Protein AF-A0A6P0J293-F1 (afdb_monomer_lite)

Secondary structure (DSSP, 8-state):
----EEEEETTTTEEEEE-SS------TTS------S------SS------SS------SS------S-----

pLDDT: mean 95.35, std 6.51, range [54.22, 97.81]

Sequence (73 aa):
TEKNSIVFDTATNTIAITPEGDMTFSASQGNIKLEAQTIEIKSSADTKVESGAGMELNASSTMNLKGQTINLN

Radius of gyration: 16.7 Å; chains: 1; bounding box: 40×31×48 Å

Structure (mmCIF, N/CA/C/O backbone):
data_AF-A0A6P0J293-F1
#
_entry.id   AF-A0A6P0J293-F1
#
loop_
_atom_site.group_PDB
_atom_site.id
_atom_site.type_symbol
_atom_site.label_atom_id
_atom_site.label_alt_id
_atom_site.label_comp_id
_atom_site.label_asym_id
_atom_site.label_entity_id
_atom_site.label_seq_id
_atom_site.pdbx_PDB_ins_code
_atom_site.Cartn_x
_atom_site.Cartn_y
_atom_site.Cartn_z
_atom_site.occupancy
_atom_site.B_iso_or_equiv
_atom_site.auth_seq_id
_atom_site.auth_comp_id
_atom_site.auth_asym_id
_atom_site.auth_atom_id
_atom_site.pdbx_PDB_model_num
ATOM 1 N N . THR A 1 1 ? 22.385 -10.112 -14.962 1.00 54.22 1 THR A N 1
ATOM 2 C CA . THR A 1 1 ? 21.157 -10.406 -14.197 1.00 54.22 1 THR A CA 1
ATOM 3 C C . THR A 1 1 ? 20.599 -9.089 -13.723 1.00 54.22 1 THR A C 1
ATOM 5 O O . THR A 1 1 ? 21.219 -8.445 -12.887 1.00 54.22 1 THR A O 1
ATOM 8 N N . GLU A 1 2 ? 19.508 -8.630 -14.331 1.00 63.38 2 GLU A N 1
ATOM 9 C CA . GLU A 1 2 ? 18.882 -7.361 -13.951 1.00 63.38 2 GLU A CA 1
ATOM 10 C C . GLU A 1 2 ? 17.979 -7.612 -12.748 1.00 63.38 2 GLU A C 1
ATOM 12 O O . GLU A 1 2 ? 16.946 -8.264 -12.843 1.00 63.38 2 GLU A O 1
ATOM 17 N N . LYS A 1 3 ? 18.457 -7.172 -11.587 1.00 85.38 3 LYS A N 1
ATOM 18 C CA . LYS A 1 3 ? 17.805 -7.347 -10.285 1.00 85.38 3 LYS A CA 1
ATOM 19 C C . LYS A 1 3 ? 16.623 -6.389 -10.087 1.00 85.38 3 LYS A C 1
ATOM 21 O O . LYS A 1 3 ? 15.811 -6.606 -9.201 1.00 85.38 3 LYS A O 1
ATOM 26 N N . ASN A 1 4 ? 16.519 -5.357 -10.924 1.00 93.81 4 ASN A N 1
ATOM 27 C CA . ASN A 1 4 ? 15.496 -4.324 -10.842 1.00 93.81 4 ASN A CA 1
ATOM 28 C C . ASN A 1 4 ? 14.845 -4.129 -12.215 1.00 93.81 4 ASN A C 1
ATOM 30 O O . ASN A 1 4 ? 15.561 -4.057 -13.213 1.00 93.81 4 ASN A O 1
ATOM 34 N N . SER A 1 5 ? 13.523 -3.975 -12.266 1.00 94.62 5 SER A N 1
ATOM 35 C CA . SER A 1 5 ? 12.792 -3.734 -13.514 1.00 94.62 5 SER A CA 1
ATOM 36 C C . SER A 1 5 ? 11.688 -2.694 -13.367 1.00 94.62 5 SER A C 1
ATOM 38 O O . SER A 1 5 ? 11.018 -2.623 -12.335 1.00 94.62 5 SER A O 1
ATOM 40 N N . ILE A 1 6 ? 11.454 -1.948 -14.448 1.00 96.12 6 ILE A N 1
ATOM 41 C CA . ILE A 1 6 ? 10.237 -1.166 -14.678 1.00 96.12 6 ILE A CA 1
ATOM 42 C C . ILE A 1 6 ? 9.663 -1.635 -16.013 1.00 96.12 6 ILE A C 1
ATOM 44 O O . ILE A 1 6 ? 10.306 -1.473 -17.048 1.00 96.12 6 ILE A O 1
ATOM 48 N N . VAL A 1 7 ? 8.479 -2.242 -15.988 1.00 96.38 7 VAL A N 1
ATOM 49 C CA . VAL A 1 7 ? 7.828 -2.810 -17.173 1.00 96.38 7 VAL A CA 1
ATOM 50 C C . VAL A 1 7 ? 6.577 -2.008 -17.486 1.00 96.38 7 VAL A C 1
ATOM 52 O O . VAL A 1 7 ? 5.713 -1.857 -16.627 1.00 96.38 7 VAL A O 1
ATOM 55 N N . PHE A 1 8 ? 6.488 -1.522 -18.721 1.00 97.12 8 PHE A N 1
ATOM 56 C CA . PHE A 1 8 ? 5.278 -0.943 -19.295 1.00 97.12 8 PHE A CA 1
ATOM 57 C C . PHE A 1 8 ? 4.672 -1.979 -20.235 1.00 97.12 8 PHE A C 1
ATOM 59 O O . PHE A 1 8 ? 5.265 -2.296 -21.266 1.00 97.12 8 PHE A O 1
ATOM 66 N N . ASP A 1 9 ? 3.510 -2.512 -19.882 1.00 96.56 9 ASP A N 1
ATOM 67 C CA . ASP A 1 9 ? 2.790 -3.475 -20.706 1.00 96.56 9 ASP A CA 1
ATOM 68 C C . ASP A 1 9 ? 1.529 -2.812 -21.256 1.00 96.56 9 ASP A C 1
ATOM 70 O O . ASP A 1 9 ? 0.562 -2.570 -20.538 1.00 96.56 9 ASP A O 1
ATOM 74 N N . THR A 1 10 ? 1.540 -2.500 -22.548 1.00 97.06 10 THR A N 1
ATOM 75 C CA . THR A 1 10 ? 0.411 -1.872 -23.245 1.00 97.06 10 THR A CA 1
ATOM 76 C C . THR A 1 10 ? -0.637 -2.877 -23.715 1.00 97.06 10 THR A C 1
ATOM 78 O O . THR A 1 10 ? -1.743 -2.473 -24.062 1.00 97.06 10 THR A O 1
ATOM 81 N N . ALA A 1 11 ? -0.332 -4.178 -23.714 1.00 97.38 11 ALA A N 1
ATOM 82 C CA . ALA A 1 11 ? -1.324 -5.210 -23.997 1.00 97.38 11 ALA A CA 1
ATOM 83 C C . ALA A 1 11 ? -2.271 -5.385 -22.803 1.00 97.38 11 ALA A C 1
ATOM 85 O O . ALA A 1 11 ? -3.469 -5.592 -22.992 1.00 97.38 11 ALA A O 1
ATOM 86 N N . THR A 1 12 ? -1.741 -5.253 -21.581 1.00 97.25 12 THR A N 1
ATOM 87 C CA . THR A 1 12 ? -2.520 -5.325 -20.331 1.00 97.25 12 THR A CA 1
ATOM 88 C C . THR A 1 12 ? -2.790 -3.962 -19.685 1.00 97.25 12 THR A C 1
ATOM 90 O O . THR A 1 12 ? -3.586 -3.882 -18.753 1.00 97.25 12 THR A O 1
ATOM 93 N N . ASN A 1 13 ? -2.195 -2.882 -20.206 1.00 97.12 13 ASN A N 1
ATOM 94 C CA . ASN A 1 13 ? -2.234 -1.517 -19.662 1.00 97.12 13 ASN A CA 1
ATOM 95 C C . ASN A 1 13 ? -1.718 -1.422 -18.217 1.00 97.12 13 ASN A C 1
ATOM 97 O O . ASN A 1 13 ? -2.303 -0.736 -17.378 1.00 97.12 13 ASN A O 1
ATOM 101 N N . THR A 1 14 ? -0.620 -2.117 -17.923 1.00 97.56 14 THR A N 1
ATOM 102 C CA . THR A 1 14 ? -0.026 -2.174 -16.585 1.00 97.56 14 THR A CA 1
ATOM 103 C C . THR A 1 14 ? 1.363 -1.548 -16.542 1.00 97.56 14 THR A C 1
ATOM 105 O O . THR A 1 14 ? 2.096 -1.504 -17.533 1.00 97.56 14 THR A O 1
ATOM 108 N N . ILE A 1 15 ? 1.723 -1.049 -15.360 1.00 97.56 15 ILE A N 1
ATOM 109 C CA . ILE A 1 15 ? 3.082 -0.630 -15.026 1.00 97.56 15 ILE A CA 1
ATOM 110 C C . ILE A 1 15 ? 3.506 -1.432 -13.799 1.00 97.56 15 ILE A C 1
ATOM 112 O O . ILE A 1 15 ? 2.838 -1.373 -12.768 1.00 97.56 15 ILE A O 1
ATOM 116 N N . ALA A 1 16 ? 4.613 -2.165 -13.902 1.00 96.50 16 ALA A N 1
ATOM 117 C CA . ALA A 1 16 ? 5.185 -2.928 -12.797 1.00 96.50 16 ALA A CA 1
ATOM 118 C C . ALA A 1 16 ? 6.580 -2.401 -12.450 1.00 96.50 16 ALA A C 1
ATOM 120 O O . ALA A 1 16 ? 7.429 -2.268 -13.329 1.00 96.50 16 ALA A O 1
ATOM 121 N N . ILE A 1 17 ? 6.818 -2.120 -11.167 1.00 96.06 17 ILE A N 1
ATOM 122 C CA . ILE A 1 17 ? 8.121 -1.712 -10.628 1.00 96.06 17 ILE A CA 1
ATOM 123 C C . ILE A 1 17 ? 8.568 -2.802 -9.654 1.00 96.06 17 ILE A C 1
ATOM 125 O O . ILE A 1 17 ? 7.873 -3.085 -8.680 1.00 96.06 17 ILE A O 1
ATOM 129 N N . THR A 1 18 ? 9.712 -3.431 -9.912 1.00 95.56 18 THR A N 1
ATOM 130 C CA . THR A 1 18 ? 10.176 -4.597 -9.147 1.00 95.56 18 THR A CA 1
ATOM 131 C C . THR A 1 18 ? 11.673 -4.494 -8.872 1.00 95.56 18 THR A C 1
ATOM 133 O O . THR A 1 18 ? 12.468 -4.828 -9.747 1.00 95.56 18 THR A O 1
ATOM 136 N N . PRO A 1 19 ? 12.078 -4.001 -7.695 1.00 94.69 19 PRO A N 1
ATOM 137 C CA . PRO A 1 19 ? 13.456 -4.040 -7.234 1.00 94.69 19 PRO A CA 1
ATOM 138 C C . PRO A 1 19 ? 13.733 -5.310 -6.420 1.00 94.69 19 PRO A C 1
ATOM 140 O O . PRO A 1 19 ? 12.838 -5.856 -5.780 1.00 94.69 19 PRO A O 1
ATOM 143 N N . GLU A 1 20 ? 14.986 -5.763 -6.411 1.00 94.25 20 GLU A N 1
ATOM 144 C CA . GLU A 1 20 ? 15.455 -6.809 -5.486 1.00 94.25 20 GLU A CA 1
ATOM 145 C C . GLU A 1 20 ? 15.710 -6.248 -4.076 1.00 94.25 20 GLU A C 1
ATOM 147 O O . GLU A 1 20 ? 15.568 -6.963 -3.087 1.00 94.25 20 GLU A O 1
ATOM 152 N N . GLY A 1 21 ? 16.111 -4.977 -3.996 1.00 93.38 21 GLY A N 1
ATOM 153 C CA . GLY A 1 21 ? 16.343 -4.258 -2.744 1.00 93.38 21 GLY A CA 1
ATOM 154 C C . GLY A 1 21 ? 15.192 -3.324 -2.371 1.00 93.38 21 GLY A C 1
ATOM 155 O O . GLY A 1 21 ? 14.040 -3.538 -2.745 1.00 93.38 21 GLY A O 1
ATOM 156 N N . ASP A 1 22 ? 15.525 -2.254 -1.652 1.00 95.25 22 ASP A N 1
ATOM 157 C CA . ASP A 1 22 ? 14.540 -1.312 -1.123 1.00 95.25 22 ASP A CA 1
ATOM 158 C C . ASP A 1 22 ? 13.886 -0.448 -2.215 1.00 95.25 22 ASP A C 1
ATOM 160 O O . ASP A 1 22 ? 14.510 -0.061 -3.208 1.00 95.25 22 ASP A O 1
ATOM 164 N N . MET A 1 23 ? 12.626 -0.076 -1.981 1.00 95.81 23 MET A N 1
ATOM 165 C CA . MET A 1 23 ? 11.893 0.930 -2.750 1.00 95.81 23 MET A CA 1
ATOM 166 C C . MET A 1 23 ? 11.434 2.053 -1.819 1.00 95.81 23 MET A C 1
ATOM 168 O O . MET A 1 23 ? 10.802 1.785 -0.799 1.00 95.81 23 MET A O 1
ATOM 172 N N . THR A 1 24 ? 11.685 3.309 -2.199 1.00 96.75 24 THR A N 1
ATOM 173 C CA . THR A 1 24 ? 11.311 4.488 -1.403 1.00 96.75 24 THR A CA 1
ATOM 174 C C . THR A 1 24 ? 10.508 5.478 -2.240 1.00 96.75 24 THR A C 1
ATOM 176 O O . THR A 1 24 ? 10.958 5.905 -3.301 1.00 96.75 24 THR A O 1
ATOM 179 N N . PHE A 1 25 ? 9.358 5.909 -1.715 1.00 95.88 25 PHE A N 1
ATOM 180 C CA . PHE A 1 25 ? 8.583 7.043 -2.224 1.00 95.88 25 PHE A CA 1
ATOM 181 C C . PHE A 1 25 ? 8.593 8.159 -1.176 1.00 95.88 25 PHE A C 1
ATOM 183 O O . PHE A 1 25 ? 8.174 7.935 -0.042 1.00 95.88 25 PHE A O 1
ATOM 190 N N . SER A 1 26 ? 9.078 9.353 -1.524 1.00 97.00 26 SER A N 1
ATOM 191 C CA . SER A 1 26 ? 9.217 10.463 -0.574 1.00 97.00 26 SER A CA 1
ATOM 192 C C . SER A 1 26 ? 8.757 11.800 -1.161 1.00 97.00 26 SER A C 1
ATOM 194 O O . SER A 1 26 ? 9.021 12.125 -2.315 1.00 97.00 26 SER A O 1
ATOM 196 N N . ALA A 1 27 ? 8.060 12.587 -0.339 1.00 97.19 27 ALA A N 1
ATOM 197 C CA . ALA A 1 27 ? 7.611 13.943 -0.654 1.00 97.19 27 ALA A CA 1
ATOM 198 C C . ALA A 1 27 ? 7.689 14.807 0.617 1.00 97.19 27 ALA A C 1
ATOM 200 O O . ALA A 1 27 ? 6.671 15.159 1.197 1.00 97.19 27 ALA A O 1
ATOM 201 N N . SER A 1 28 ? 8.903 15.113 1.087 1.00 95.44 28 SER A N 1
ATOM 202 C CA . SER A 1 28 ? 9.156 15.710 2.417 1.00 95.44 28 SER A CA 1
ATOM 203 C C . SER A 1 28 ? 8.402 17.012 2.706 1.00 95.44 28 SER A C 1
ATOM 205 O O . SER A 1 28 ? 8.049 17.272 3.849 1.00 95.44 28 SER A O 1
ATOM 207 N N . GLN A 1 29 ? 8.132 17.809 1.673 1.00 96.44 29 GLN A N 1
ATOM 208 C CA . GLN A 1 29 ? 7.380 19.064 1.770 1.00 96.44 29 GLN A CA 1
ATOM 209 C C . GLN A 1 29 ? 6.010 18.989 1.072 1.00 96.44 29 GLN A C 1
ATOM 211 O O . GLN A 1 29 ? 5.367 20.018 0.880 1.00 96.44 29 GLN A O 1
ATOM 216 N N . GLY A 1 30 ? 5.598 17.803 0.613 1.00 97.62 30 GLY A N 1
ATOM 217 C CA . GLY A 1 30 ? 4.445 17.605 -0.265 1.00 97.62 30 GLY A CA 1
ATOM 218 C C . GLY A 1 30 ? 3.528 16.470 0.184 1.00 97.62 30 GLY A C 1
ATOM 219 O O . GLY A 1 30 ? 3.552 16.044 1.334 1.00 97.62 30 GLY A O 1
ATOM 220 N N . ASN A 1 31 ? 2.697 15.991 -0.743 1.00 97.44 31 ASN A N 1
ATOM 221 C CA . ASN A 1 31 ? 1.727 14.925 -0.506 1.00 97.44 31 ASN A CA 1
ATOM 222 C C . ASN A 1 31 ? 1.925 13.776 -1.504 1.00 97.44 31 ASN A C 1
ATOM 224 O O . ASN A 1 31 ? 2.163 14.022 -2.686 1.00 97.44 31 ASN A O 1
ATOM 228 N N . ILE A 1 32 ? 1.756 12.537 -1.043 1.00 97.69 32 ILE A N 1
ATOM 229 C CA . ILE A 1 32 ? 1.637 11.352 -1.898 1.00 97.69 32 ILE A CA 1
ATOM 230 C C . ILE A 1 32 ? 0.160 10.949 -1.894 1.00 97.69 32 ILE A C 1
ATOM 232 O O . ILE A 1 32 ? -0.369 10.544 -0.862 1.00 97.69 32 ILE A O 1
ATOM 2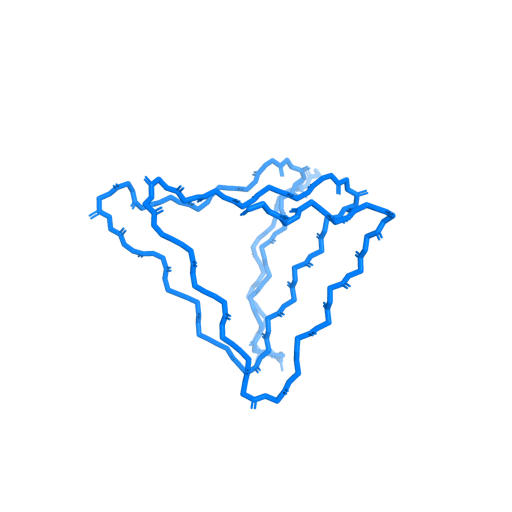36 N N . LYS A 1 33 ? -0.514 11.063 -3.044 1.00 97.56 33 LYS A N 1
ATOM 237 C CA . LYS A 1 33 ? -1.924 10.680 -3.211 1.00 97.56 33 LYS A CA 1
ATOM 238 C C . LYS A 1 33 ? -2.021 9.408 -4.054 1.00 97.56 33 LYS A C 1
ATOM 240 O O . LYS A 1 33 ? -1.480 9.372 -5.155 1.00 97.56 33 LYS 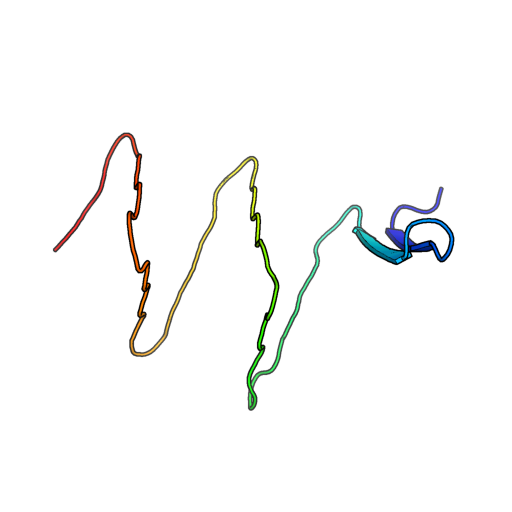A O 1
ATOM 245 N N . LEU A 1 34 ? -2.715 8.389 -3.545 1.00 96.69 34 LEU A N 1
ATOM 246 C CA . LEU A 1 34 ? -2.969 7.122 -4.237 1.00 96.69 34 LEU A CA 1
ATOM 247 C C . LEU A 1 34 ? -4.476 6.975 -4.472 1.00 96.69 34 LEU A C 1
ATOM 249 O O . LEU A 1 34 ? -5.247 6.914 -3.518 1.00 96.69 34 LEU A O 1
ATOM 253 N N . GLU A 1 35 ? -4.895 6.938 -5.736 1.00 97.75 35 GLU A N 1
ATOM 254 C CA . GLU A 1 35 ? -6.299 6.813 -6.142 1.00 97.75 35 GLU A CA 1
ATOM 255 C C . GLU A 1 35 ? -6.454 5.592 -7.049 1.00 97.75 35 GLU A C 1
ATOM 257 O O . GLU A 1 35 ? -5.851 5.529 -8.119 1.00 97.75 35 GLU A O 1
ATOM 262 N N . ALA A 1 36 ? -7.246 4.610 -6.618 1.00 97.50 36 ALA A N 1
ATOM 263 C CA . ALA A 1 36 ? -7.494 3.379 -7.362 1.00 97.50 36 ALA A CA 1
ATOM 264 C C . ALA A 1 36 ? -8.852 2.776 -6.977 1.00 97.50 36 ALA A C 1
ATOM 266 O O . ALA A 1 36 ? -9.384 3.067 -5.906 1.00 97.50 36 ALA A O 1
ATOM 267 N N . GLN A 1 37 ? -9.397 1.900 -7.828 1.00 97.62 37 GLN A N 1
ATOM 268 C CA . GLN A 1 37 ? -10.590 1.116 -7.481 1.00 97.62 37 GLN A CA 1
ATOM 269 C C . GLN A 1 37 ? -10.306 0.122 -6.342 1.00 97.62 37 GLN A C 1
ATOM 271 O O . GLN A 1 37 ? -11.167 -0.101 -5.494 1.00 97.62 37 GLN A O 1
ATOM 276 N N . THR A 1 38 ? -9.096 -0.442 -6.303 1.00 97.38 38 THR A N 1
ATOM 277 C CA . THR A 1 38 ? -8.620 -1.366 -5.264 1.00 97.38 38 THR A CA 1
ATOM 278 C C . THR A 1 38 ? -7.157 -1.077 -4.936 1.00 97.38 38 THR A C 1
ATOM 280 O O . THR A 1 38 ? -6.372 -0.796 -5.841 1.00 97.38 38 THR A O 1
ATOM 283 N N . ILE A 1 39 ? -6.777 -1.181 -3.660 1.00 97.62 39 ILE A N 1
ATOM 284 C CA . ILE A 1 39 ? -5.385 -1.078 -3.195 1.00 97.62 39 ILE A CA 1
ATOM 285 C C . ILE A 1 39 ? -5.081 -2.301 -2.331 1.00 97.62 39 ILE A C 1
ATOM 287 O O . ILE A 1 39 ? -5.810 -2.581 -1.381 1.00 97.62 39 ILE A O 1
ATOM 291 N N . GLU A 1 40 ? -3.989 -2.999 -2.640 1.00 97.06 40 GLU A N 1
ATOM 292 C CA . GLU A 1 40 ? -3.502 -4.145 -1.873 1.00 97.06 40 GLU A CA 1
ATOM 293 C C . GLU A 1 40 ? -2.061 -3.897 -1.425 1.00 97.06 40 GLU A C 1
ATOM 295 O O . GLU A 1 40 ? -1.197 -3.552 -2.229 1.00 97.06 40 GLU A O 1
ATOM 300 N N . ILE A 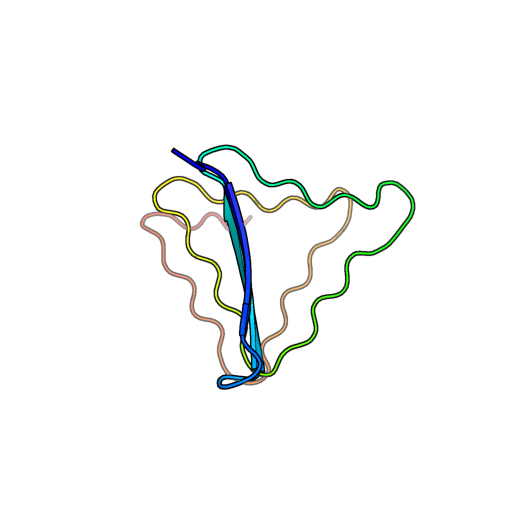1 41 ? -1.799 -4.077 -0.129 1.00 96.88 41 ILE A N 1
ATOM 301 C CA . ILE A 1 41 ? -0.466 -3.959 0.467 1.00 96.88 41 ILE A CA 1
ATOM 302 C C . ILE A 1 41 ? -0.187 -5.259 1.210 1.00 96.88 41 ILE A C 1
ATOM 304 O O . ILE A 1 41 ? -0.967 -5.675 2.067 1.00 96.88 41 ILE A O 1
ATOM 308 N N . LYS A 1 42 ? 0.933 -5.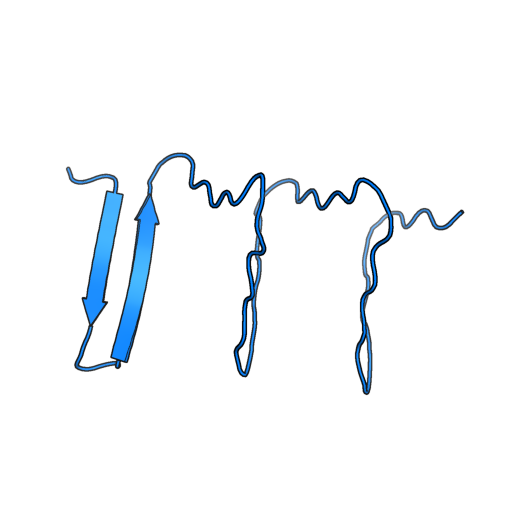903 0.884 1.00 97.31 42 LYS A N 1
ATOM 309 C CA . LYS A 1 42 ? 1.357 -7.156 1.505 1.00 97.31 42 LYS A CA 1
ATOM 310 C C . LYS A 1 42 ? 2.828 -7.070 1.890 1.00 97.31 42 LYS A C 1
ATOM 312 O O . LYS A 1 42 ? 3.673 -6.834 1.036 1.00 97.31 42 LYS A O 1
ATOM 317 N N . SER A 1 43 ? 3.115 -7.331 3.161 1.00 97.44 43 SER A N 1
ATOM 318 C CA . SER A 1 43 ? 4.464 -7.582 3.673 1.00 97.44 43 SER A CA 1
ATOM 319 C C . SER A 1 43 ? 4.545 -9.027 4.158 1.00 97.44 43 SER A C 1
ATOM 321 O O . SER A 1 43 ? 3.567 -9.567 4.677 1.00 97.44 43 SER A O 1
ATOM 323 N N . SER A 1 44 ? 5.691 -9.676 3.960 1.00 97.12 44 SER A N 1
ATOM 324 C CA . SER A 1 44 ? 5.980 -10.996 4.541 1.00 97.12 44 SER A CA 1
ATOM 325 C C . SER A 1 44 ? 6.533 -10.909 5.964 1.00 97.12 44 SER A C 1
ATOM 327 O O . SER A 1 44 ? 6.562 -11.916 6.665 1.00 97.12 44 SER A O 1
ATOM 329 N N . ALA A 1 45 ? 7.002 -9.727 6.360 1.00 97.75 45 ALA A N 1
ATOM 330 C CA . ALA A 1 45 ? 7.498 -9.414 7.690 1.00 97.75 45 ALA A CA 1
ATOM 331 C C . ALA A 1 45 ? 6.617 -8.302 8.284 1.00 97.75 45 ALA A C 1
ATOM 333 O O . ALA A 1 45 ? 5.404 -8.275 8.060 1.00 97.75 45 ALA A O 1
ATOM 334 N N . ASP A 1 46 ? 7.213 -7.368 9.015 1.00 97.81 46 ASP A N 1
ATOM 335 C CA . ASP A 1 46 ? 6.470 -6.280 9.633 1.00 97.81 46 ASP A CA 1
ATOM 336 C C . ASP A 1 46 ? 5.993 -5.248 8.600 1.00 97.81 46 ASP A C 1
ATOM 338 O O . ASP A 1 46 ? 6.577 -5.057 7.530 1.00 97.81 46 ASP A O 1
ATOM 342 N N . THR A 1 47 ? 4.896 -4.572 8.934 1.00 97.75 47 THR A N 1
ATOM 343 C CA . THR A 1 47 ? 4.427 -3.360 8.253 1.00 97.75 47 THR A CA 1
ATOM 344 C C . THR A 1 47 ? 4.292 -2.268 9.301 1.00 97.75 47 THR A C 1
ATOM 346 O O . THR A 1 47 ? 3.641 -2.477 10.323 1.00 97.75 47 THR A O 1
ATOM 349 N N . LYS A 1 48 ? 4.890 -1.102 9.049 1.00 97.44 48 LYS A N 1
ATOM 350 C CA . LYS A 1 48 ? 4.830 0.057 9.942 1.00 97.44 48 LYS A CA 1
ATOM 351 C C . LYS A 1 48 ? 4.211 1.236 9.198 1.00 97.44 48 LYS A C 1
ATOM 353 O O . LYS A 1 48 ? 4.655 1.568 8.104 1.00 97.44 48 LYS A O 1
ATOM 358 N N . VAL A 1 49 ? 3.200 1.862 9.794 1.00 96.62 49 VAL A N 1
ATOM 359 C CA . VAL A 1 49 ? 2.567 3.086 9.284 1.00 96.62 49 VAL A CA 1
ATOM 360 C C . VAL A 1 49 ? 2.581 4.107 10.412 1.00 96.62 49 VAL A C 1
ATOM 362 O O . VAL A 1 49 ? 2.062 3.837 11.492 1.00 96.62 49 VAL A O 1
ATOM 365 N N . GLU A 1 50 ? 3.199 5.262 10.181 1.00 96.50 50 GLU A N 1
ATOM 366 C CA . GLU A 1 50 ? 3.393 6.303 11.193 1.00 96.50 50 GLU A CA 1
ATOM 367 C C . GLU A 1 50 ? 2.846 7.640 10.697 1.00 96.50 50 GLU A C 1
ATOM 369 O O . GLU A 1 50 ? 2.979 7.982 9.524 1.00 96.50 50 GLU A O 1
ATOM 374 N N . SER A 1 51 ? 2.261 8.412 11.612 1.00 96.38 51 SER A N 1
ATOM 375 C CA . SER A 1 51 ? 1.880 9.806 11.390 1.00 96.38 51 SER A CA 1
ATOM 376 C C . SER A 1 51 ? 2.387 10.647 12.554 1.00 96.38 51 SER A C 1
ATOM 378 O O . SER A 1 51 ? 2.262 10.245 13.708 1.00 96.38 51 SER A O 1
ATOM 380 N N . GLY A 1 52 ? 2.961 11.814 12.252 1.00 96.69 52 GLY A N 1
ATOM 381 C CA . GLY A 1 52 ? 3.423 12.766 13.268 1.00 96.69 52 GLY A CA 1
ATOM 382 C C . GLY A 1 52 ? 2.300 13.597 13.901 1.00 96.69 52 GLY A C 1
ATOM 383 O O . GLY A 1 52 ? 2.546 14.297 14.877 1.00 96.69 52 GLY A O 1
ATOM 384 N N . ALA A 1 53 ? 1.087 13.544 13.341 1.00 96.12 53 ALA A N 1
ATOM 385 C CA . ALA A 1 53 ? -0.087 14.255 13.840 1.00 96.12 53 ALA A CA 1
ATOM 386 C C . ALA A 1 53 ? -1.262 13.278 14.017 1.00 96.12 53 ALA A C 1
ATOM 388 O O . ALA A 1 53 ? -1.287 12.520 14.980 1.00 96.12 53 ALA A O 1
ATOM 389 N N . GLY A 1 54 ? -2.228 13.277 13.093 1.00 96.81 54 GLY A N 1
ATOM 390 C CA . GLY A 1 54 ? -3.387 12.381 13.112 1.00 96.81 54 GLY A CA 1
ATOM 391 C C . GLY A 1 54 ? -3.315 11.290 12.044 1.00 96.81 54 GLY A C 1
ATOM 392 O O . GLY A 1 54 ? -2.619 11.432 11.037 1.00 96.81 54 GLY A O 1
ATOM 393 N N . MET A 1 55 ? -4.062 10.209 12.255 1.00 97.12 55 MET A N 1
ATOM 394 C CA . MET A 1 55 ? -4.295 9.156 11.268 1.00 97.12 55 MET A CA 1
ATOM 395 C C . MET A 1 55 ? -5.7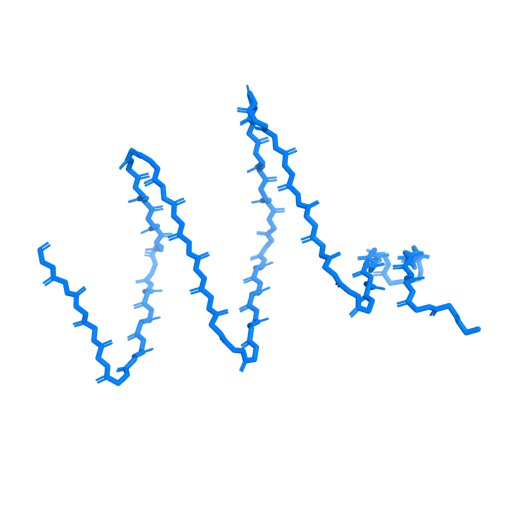98 8.882 11.194 1.00 97.12 55 MET A C 1
ATOM 397 O O . MET A 1 55 ? -6.438 8.685 12.223 1.00 97.12 55 MET A O 1
ATOM 401 N N . GLU A 1 56 ? -6.354 8.871 9.984 1.00 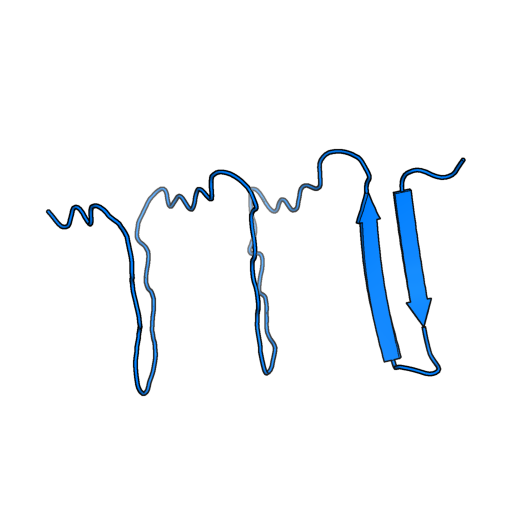97.00 56 GLU A N 1
ATOM 402 C CA . GLU A 1 56 ? -7.777 8.638 9.739 1.00 97.00 56 GLU A CA 1
ATOM 403 C C . GLU A 1 56 ? -7.939 7.497 8.730 1.00 97.00 56 GLU A C 1
ATOM 405 O O . GLU A 1 56 ? -7.394 7.551 7.627 1.00 97.00 56 GLU A O 1
ATOM 410 N N . LEU A 1 57 ? -8.666 6.444 9.115 1.00 96.44 57 LEU A N 1
ATOM 411 C CA . LEU A 1 57 ? -8.978 5.301 8.257 1.00 96.44 57 LEU A CA 1
ATOM 412 C C . LEU A 1 57 ? -10.498 5.189 8.126 1.00 96.44 57 LEU A C 1
ATOM 414 O O . LEU A 1 57 ? -11.182 4.831 9.083 1.00 96.44 57 LEU A O 1
ATOM 418 N N . ASN A 1 58 ? -11.019 5.450 6.928 1.00 96.81 58 ASN A N 1
ATOM 419 C CA . ASN A 1 58 ? -12.452 5.417 6.647 1.00 96.81 58 ASN A CA 1
ATOM 420 C C . ASN A 1 58 ? -12.810 4.250 5.726 1.00 96.81 58 ASN A C 1
ATOM 422 O O . ASN A 1 58 ? -12.266 4.121 4.632 1.00 96.81 58 ASN A O 1
ATOM 426 N N . ALA A 1 59 ? -13.784 3.442 6.142 1.00 97.31 59 ALA A N 1
ATOM 427 C CA . ALA A 1 59 ? -14.425 2.437 5.304 1.00 97.31 59 ALA A CA 1
ATOM 428 C C . ALA A 1 59 ? -15.942 2.629 5.387 1.00 97.31 59 ALA A C 1
ATOM 430 O O . ALA A 1 59 ? -16.502 2.640 6.479 1.00 97.31 59 ALA A O 1
ATOM 431 N N . SER A 1 60 ? -16.613 2.768 4.242 1.00 97.44 60 SER A N 1
ATOM 432 C CA . SER A 1 60 ? -18.059 3.042 4.198 1.00 97.44 60 SER A CA 1
ATOM 433 C C . SER A 1 60 ? -18.921 1.875 4.681 1.00 97.44 60 SER A C 1
ATOM 435 O O . SER A 1 60 ? -20.046 2.090 5.119 1.00 97.44 60 SER A O 1
ATOM 437 N N . SER A 1 61 ? -18.407 0.646 4.587 1.00 97.69 61 SER A N 1
ATOM 438 C CA . SER A 1 61 ? -19.127 -0.566 4.983 1.00 97.69 61 SER A CA 1
ATOM 439 C C . SER A 1 61 ? -18.470 -1.256 6.170 1.00 97.69 61 SER A C 1
ATOM 441 O O . SER A 1 61 ? -19.041 -1.327 7.254 1.00 97.69 61 SER A O 1
ATOM 443 N N . THR A 1 62 ? -17.286 -1.838 5.980 1.00 97.38 62 THR A N 1
ATOM 444 C CA . THR A 1 62 ? -16.693 -2.715 6.993 1.00 97.38 62 THR A CA 1
ATOM 445 C C . THR A 1 62 ? -15.184 -2.596 6.979 1.00 97.38 62 THR A C 1
ATOM 447 O O . THR A 1 62 ? -14.559 -2.665 5.923 1.00 97.38 62 THR A O 1
ATOM 450 N N . MET A 1 63 ? -14.607 -2.473 8.171 1.00 97.56 63 MET A N 1
ATOM 451 C CA . MET A 1 63 ? -13.178 -2.599 8.405 1.00 97.56 63 MET A CA 1
ATOM 452 C C . MET A 1 63 ? -12.923 -3.893 9.175 1.00 97.56 63 MET A C 1
ATOM 454 O O . MET A 1 63 ? -13.510 -4.118 10.230 1.00 97.56 63 MET A O 1
ATOM 458 N N . ASN A 1 64 ? -12.052 -4.747 8.641 1.00 97.31 64 ASN A N 1
ATOM 459 C CA . ASN A 1 64 ? -11.628 -5.974 9.305 1.00 97.31 64 ASN A CA 1
ATOM 460 C C . ASN A 1 64 ? -10.190 -5.801 9.794 1.00 97.31 64 ASN A C 1
ATOM 462 O O . ASN A 1 64 ? -9.288 -5.633 8.977 1.00 97.31 64 ASN A O 1
ATOM 466 N N . LEU A 1 65 ? -9.974 -5.897 11.106 1.00 96.69 65 LEU A N 1
ATOM 467 C CA . LEU A 1 65 ? -8.646 -5.888 11.716 1.00 96.69 65 LEU A CA 1
ATOM 468 C C . LEU A 1 65 ? -8.438 -7.192 12.485 1.00 96.69 65 LEU A C 1
ATOM 470 O O . LEU A 1 65 ? -9.263 -7.572 13.314 1.00 96.69 65 LEU A O 1
ATOM 474 N N . LYS A 1 66 ? -7.347 -7.898 12.182 1.00 96.62 66 LYS A N 1
ATOM 475 C CA . LYS A 1 66 ? -7.003 -9.179 12.805 1.00 96.62 66 LYS A CA 1
ATOM 476 C C . LYS A 1 66 ? -5.540 -9.158 13.214 1.00 96.62 66 LYS A C 1
ATOM 478 O O . LYS A 1 66 ? -4.670 -8.908 12.389 1.00 96.62 66 LYS A O 1
ATOM 483 N N . GLY A 1 67 ? -5.284 -9.472 14.472 1.00 96.12 67 GLY A N 1
ATOM 484 C CA . GLY A 1 67 ? -3.951 -9.666 15.022 1.00 96.12 67 GLY A CA 1
ATOM 485 C C . GLY A 1 67 ? -4.046 -10.584 16.232 1.00 96.12 67 GLY A C 1
ATOM 486 O O . GLY A 1 67 ? -5.115 -10.699 16.828 1.00 96.12 67 GLY A O 1
ATOM 487 N N . GLN A 1 68 ? -2.941 -11.242 16.591 1.00 97.44 68 GLN A N 1
ATOM 488 C CA . GLN A 1 68 ? -2.875 -11.999 17.850 1.00 97.44 68 GLN A CA 1
ATOM 489 C C . GLN A 1 68 ? -3.121 -11.075 19.053 1.00 97.44 68 GLN A C 1
ATOM 491 O O . GLN A 1 68 ? -3.814 -11.455 19.991 1.00 97.44 68 GLN A O 1
ATOM 496 N N . THR A 1 69 ? -2.616 -9.841 18.967 1.00 96.81 69 THR A N 1
ATOM 497 C CA . THR A 1 69 ? -2.848 -8.765 19.930 1.00 96.81 69 THR A CA 1
ATOM 498 C C . THR A 1 69 ? -3.210 -7.497 19.172 1.00 96.81 69 THR A C 1
ATOM 500 O O . THR A 1 69 ? -2.543 -7.145 18.199 1.00 96.81 69 THR A O 1
ATOM 503 N N . ILE A 1 70 ? -4.245 -6.799 19.634 1.00 97.12 70 ILE A N 1
ATOM 504 C CA . ILE A 1 70 ? -4.601 -5.458 19.169 1.00 97.12 70 ILE A CA 1
ATOM 505 C C . ILE A 1 70 ? -4.604 -4.558 20.402 1.00 97.12 70 ILE A C 1
ATOM 507 O O . ILE A 1 70 ? -5.394 -4.768 21.319 1.00 97.12 70 ILE A O 1
ATOM 511 N N . ASN A 1 71 ? -3.701 -3.580 20.426 1.00 95.44 71 ASN A N 1
ATOM 512 C CA . ASN A 1 71 ? -3.626 -2.593 21.497 1.00 95.44 71 ASN A CA 1
ATOM 513 C C . ASN A 1 71 ? -4.348 -1.324 21.034 1.00 95.44 71 ASN A C 1
ATOM 515 O O . ASN A 1 71 ? -3.884 -0.670 20.103 1.00 95.44 71 ASN A O 1
ATOM 519 N N . LEU A 1 72 ? -5.476 -1.007 21.670 1.00 93.88 72 LEU A N 1
ATOM 520 C CA . LEU A 1 72 ? -6.221 0.239 21.485 1.00 93.88 72 LEU A CA 1
ATOM 521 C C . LEU A 1 72 ? -6.272 0.932 22.844 1.00 93.88 72 LEU A C 1
ATOM 523 O O . LEU A 1 72 ? -6.779 0.343 23.801 1.00 93.88 72 LEU A O 1
ATOM 527 N N . ASN A 1 73 ? -5.702 2.128 22.934 1.00 85.88 73 ASN A N 1
ATOM 528 C CA . ASN A 1 73 ? -5.552 2.887 24.171 1.00 85.88 73 ASN A CA 1
ATOM 529 C C . ASN A 1 73 ? -6.124 4.298 24.064 1.00 85.88 73 ASN A C 1
ATOM 531 O O . ASN A 1 73 ? -6.157 4.850 22.944 1.00 85.88 73 ASN A O 1
#

Foldseek 3Di:
DPQWDWDQDPVVRDTDTGHNDDDDDDDPPDDDDDDDPDDDDDDPDDDDDDDPPDDDDDDPPDDDDDDPDDDDD